Protein AF-A0A366XV42-F1 (afdb_monomer_lite)

Foldseek 3Di:
DDDPPPPPPPPVVVVVVVVVCLQDPDPHQQWADLQRQQDPVRHGHDDARDEPAADDPPCPVSVVSNLVSLLVSLLVCLVVVTDHHYDYDPVRQPPPNVVVVVSVVVSVVSNVVSCVPRVDDDDDPVVSSVSSSVVNVVVVVVVVVVVD

Structure (mmCIF, N/CA/C/O backbone):
data_AF-A0A366XV42-F1
#
_entry.id   AF-A0A366XV42-F1
#
loop_
_atom_site.group_PDB
_atom_site.id
_atom_site.type_symbol
_atom_site.label_atom_id
_atom_site.label_alt_id
_atom_site.label_comp_id
_atom_site.label_asym_id
_atom_site.label_entity_id
_atom_site.label_seq_id
_atom_site.pdbx_PDB_ins_code
_atom_site.Cartn_x
_atom_site.Cartn_y
_atom_site.Cartn_z
_atom_site.occupancy
_atom_site.B_iso_or_equiv
_atom_site.auth_seq_id
_atom_site.auth_comp_id
_atom_site.auth_asym_id
_atom_site.auth_atom_id
_atom_site.pdbx_PDB_model_num
ATOM 1 N N . MET A 1 1 ? -27.7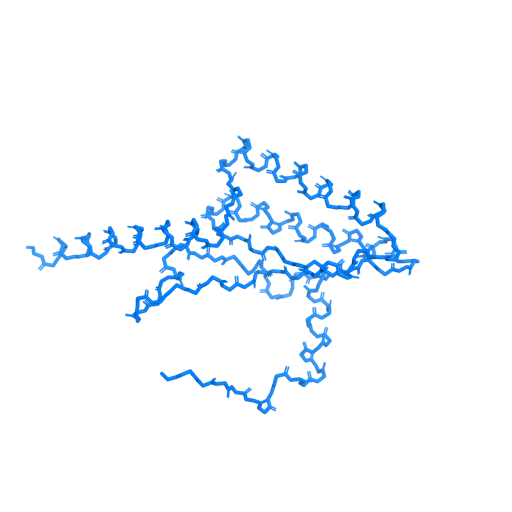49 -12.436 2.055 1.00 33.06 1 MET A N 1
ATOM 2 C CA . MET A 1 1 ? -27.634 -13.445 0.977 1.00 33.06 1 MET A CA 1
ATOM 3 C C . MET A 1 1 ? -26.640 -12.916 -0.056 1.00 33.06 1 MET A C 1
ATOM 5 O O . MET A 1 1 ? -26.858 -11.825 -0.569 1.00 33.06 1 MET A O 1
ATOM 9 N N . TYR A 1 2 ? -25.518 -13.603 -0.286 1.00 31.50 2 TYR A N 1
ATOM 10 C CA . TYR A 1 2 ? -24.420 -13.104 -1.129 1.00 31.50 2 TYR A CA 1
ATOM 11 C C . TYR A 1 2 ? -24.766 -13.288 -2.617 1.00 31.50 2 TYR A C 1
ATOM 13 O O . TYR A 1 2 ? -24.636 -14.382 -3.159 1.00 31.50 2 TYR A O 1
ATOM 21 N N . ARG A 1 3 ? -25.261 -12.234 -3.282 1.00 30.98 3 ARG A N 1
ATOM 22 C CA . ARG A 1 3 ? -25.563 -12.270 -4.724 1.00 30.98 3 ARG A CA 1
ATOM 23 C C . ARG A 1 3 ? -24.275 -12.137 -5.537 1.00 30.98 3 ARG A C 1
ATOM 25 O O . ARG A 1 3 ? -23.865 -11.028 -5.878 1.00 3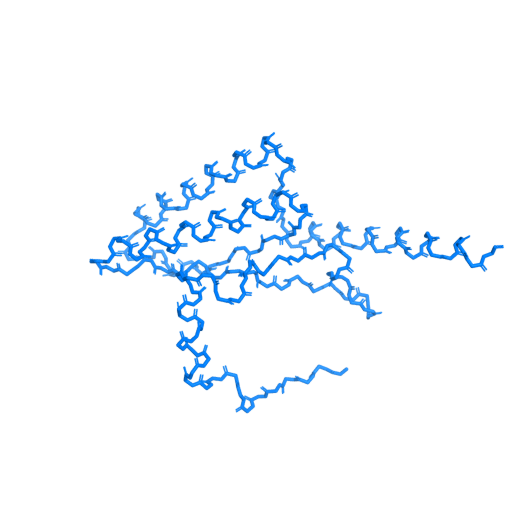0.98 3 ARG A O 1
ATOM 32 N N . VAL A 1 4 ? -23.662 -13.268 -5.886 1.00 43.78 4 VAL A N 1
ATOM 33 C CA . VAL A 1 4 ? -22.663 -13.306 -6.962 1.00 43.78 4 VAL A CA 1
ATOM 34 C C . VAL A 1 4 ? -23.380 -12.967 -8.268 1.00 43.78 4 VAL A C 1
ATOM 36 O O . VAL A 1 4 ? -24.201 -13.740 -8.751 1.00 43.78 4 VAL A O 1
ATOM 39 N N . ASN A 1 5 ? -23.097 -11.795 -8.832 1.00 45.16 5 ASN A N 1
ATOM 40 C CA . ASN A 1 5 ? -23.614 -11.399 -10.140 1.00 45.16 5 ASN A CA 1
ATOM 41 C C . ASN A 1 5 ? -22.687 -11.989 -11.221 1.00 45.16 5 ASN A C 1
ATOM 43 O O . ASN A 1 5 ? -21.690 -11.374 -11.612 1.00 45.16 5 ASN A O 1
ATOM 47 N N . ILE A 1 6 ? -22.958 -13.245 -11.590 1.00 54.50 6 ILE A N 1
ATOM 48 C CA . ILE A 1 6 ? -22.080 -14.095 -12.416 1.00 54.50 6 ILE A CA 1
ATOM 49 C C . ILE A 1 6 ? -21.945 -13.536 -13.842 1.00 54.50 6 ILE A C 1
ATOM 51 O O . ILE A 1 6 ? -20.841 -13.501 -14.393 1.00 54.50 6 ILE A O 1
ATOM 55 N N . ASP A 1 7 ? -23.031 -12.991 -14.388 1.00 53.41 7 ASP A N 1
ATOM 56 C CA . ASP A 1 7 ? -23.200 -12.666 -15.815 1.00 53.41 7 ASP A CA 1
ATOM 57 C C . ASP A 1 7 ? -22.316 -11.511 -16.317 1.00 53.41 7 ASP A C 1
ATOM 59 O O . ASP A 1 7 ? -22.274 -11.198 -17.504 1.00 53.41 7 ASP A O 1
ATOM 63 N N . ASN A 1 8 ? -21.603 -10.836 -15.412 1.00 53.56 8 ASN A N 1
ATOM 64 C CA . ASN A 1 8 ? -20.921 -9.581 -15.709 1.00 53.56 8 ASN A CA 1
ATOM 65 C C . ASN A 1 8 ? -19.498 -9.473 -15.127 1.00 53.56 8 ASN A C 1
ATOM 67 O O . ASN A 1 8 ? -18.906 -8.386 -15.135 1.00 53.56 8 ASN A O 1
ATOM 71 N N . TYR A 1 9 ? -18.922 -10.576 -14.637 1.00 54.62 9 TYR A N 1
ATOM 72 C CA . TYR A 1 9 ? -17.603 -10.587 -13.980 1.00 54.62 9 TYR A CA 1
ATOM 73 C C . TYR A 1 9 ? -16.419 -10.452 -14.963 1.00 54.62 9 TYR A C 1
ATOM 75 O O . TYR A 1 9 ? -15.357 -9.919 -14.625 1.00 54.62 9 TYR A O 1
ATOM 83 N N . ASN A 1 10 ? -16.605 -10.915 -16.205 1.00 60.28 10 ASN A N 1
ATOM 84 C CA . ASN A 1 10 ? -15.543 -11.059 -17.208 1.00 60.28 10 ASN A CA 1
ATOM 85 C C . ASN A 1 10 ? -15.682 -10.172 -18.454 1.00 60.28 10 ASN A C 1
ATOM 87 O O . ASN A 1 10 ? -14.865 -10.303 -19.365 1.00 60.28 10 ASN A O 1
ATOM 91 N N . ALA A 1 11 ? -16.645 -9.245 -18.480 1.00 81.06 11 ALA A N 1
ATOM 92 C CA . ALA A 1 11 ? -16.863 -8.365 -19.626 1.00 81.06 11 ALA A CA 1
ATOM 93 C C . ALA A 1 11 ? -15.561 -7.636 -20.049 1.00 81.06 11 ALA A C 1
ATOM 95 O O . ALA A 1 11 ? -14.850 -7.101 -19.183 1.00 81.06 11 ALA A O 1
ATOM 96 N N . PRO A 1 12 ? -15.218 -7.601 -21.353 1.00 83.81 12 PRO A N 1
ATOM 97 C CA . PRO A 1 12 ? -13.894 -7.181 -21.820 1.00 83.81 12 PRO A CA 1
ATOM 98 C C . PRO A 1 12 ? -13.568 -5.732 -21.444 1.00 83.81 12 PRO A C 1
ATOM 100 O O . PRO A 1 12 ? -12.453 -5.452 -21.001 1.00 83.81 12 PRO A O 1
ATOM 103 N N . TYR A 1 13 ? -14.557 -4.832 -21.474 1.00 88.00 13 TYR A N 1
ATOM 104 C CA . TYR A 1 13 ? -14.387 -3.445 -21.034 1.00 88.00 13 TYR A CA 1
ATOM 105 C C . TYR A 1 13 ? -13.950 -3.339 -19.559 1.00 88.00 13 TYR A C 1
ATOM 107 O O . TYR A 1 13 ? -13.076 -2.538 -19.239 1.00 88.00 13 TYR A O 1
ATOM 115 N N . LYS A 1 14 ? -14.446 -4.203 -18.655 1.00 84.38 14 LYS A N 1
ATOM 116 C CA . LYS A 1 14 ? -14.006 -4.243 -17.242 1.00 84.38 14 LYS A CA 1
ATOM 117 C C . LYS A 1 14 ? -12.590 -4.795 -17.084 1.00 84.38 14 LYS A C 1
ATOM 119 O O . LYS A 1 14 ? -11.910 -4.480 -16.106 1.00 84.38 14 LYS A O 1
ATOM 124 N N . ARG A 1 15 ? -12.130 -5.651 -18.002 1.00 84.50 15 ARG A N 1
ATOM 125 C CA . ARG A 1 15 ? -10.737 -6.135 -18.029 1.00 84.50 15 ARG A CA 1
ATOM 126 C C . ARG A 1 15 ? -9.792 -5.013 -18.472 1.00 84.50 15 ARG A C 1
ATOM 128 O O . ARG A 1 15 ? -8.798 -4.778 -17.790 1.00 84.50 15 ARG A O 1
ATOM 135 N N . ILE A 1 16 ? -10.152 -4.274 -19.524 1.00 88.56 16 ILE A N 1
ATOM 136 C CA . ILE A 1 16 ? -9.410 -3.097 -20.009 1.00 88.56 16 ILE A CA 1
ATOM 137 C C . ILE A 1 16 ? -9.395 -1.986 -18.948 1.00 88.56 16 ILE A C 1
ATOM 139 O O . ILE A 1 16 ? -8.329 -1.478 -18.612 1.00 88.56 16 ILE A O 1
ATOM 143 N N . PHE A 1 17 ? -10.534 -1.672 -18.327 1.00 88.94 17 PHE A N 1
ATOM 144 C CA . PHE A 1 17 ? -10.601 -0.671 -17.258 1.00 88.94 17 PHE A CA 1
ATOM 145 C C . PHE A 1 17 ? -9.699 -1.031 -16.065 1.00 88.94 17 PHE A C 1
ATOM 147 O O . PHE A 1 17 ? -8.921 -0.196 -15.614 1.00 88.94 17 PHE A O 1
ATOM 154 N N . ARG A 1 18 ? -9.716 -2.292 -15.599 1.00 84.88 18 ARG A N 1
ATOM 155 C CA . ARG A 1 18 ? -8.802 -2.771 -14.539 1.00 84.88 18 ARG A CA 1
ATOM 156 C C . ARG A 1 18 ? -7.326 -2.760 -14.954 1.00 84.88 18 ARG A C 1
ATOM 158 O O . ARG A 1 18 ? -6.462 -2.631 -14.090 1.00 84.88 18 ARG A O 1
ATOM 165 N N . LEU A 1 19 ? -7.022 -2.911 -16.245 1.00 87.25 19 LEU A N 1
ATOM 166 C CA . LEU A 1 19 ? -5.663 -2.765 -16.769 1.00 87.25 19 LEU A CA 1
ATOM 167 C C . LEU A 1 19 ? -5.214 -1.302 -16.690 1.00 87.25 19 LEU A C 1
ATOM 169 O O . LEU A 1 19 ? -4.162 -1.031 -16.115 1.00 87.25 19 LEU A O 1
ATOM 173 N N . ILE A 1 20 ? -6.016 -0.362 -17.194 1.00 89.25 20 ILE A N 1
ATOM 174 C CA . ILE A 1 20 ? -5.692 1.072 -17.150 1.00 89.25 20 ILE A CA 1
ATOM 175 C C . ILE A 1 20 ? -5.630 1.557 -15.690 1.00 89.25 20 ILE A C 1
ATOM 177 O O . ILE A 1 20 ? -4.676 2.241 -15.318 1.00 89.25 20 ILE A O 1
ATOM 181 N N . ASP A 1 21 ? -6.530 1.086 -14.817 1.00 89.44 21 ASP A N 1
ATOM 182 C CA . ASP A 1 21 ? -6.476 1.322 -13.366 1.00 89.44 21 ASP A CA 1
ATOM 183 C C . ASP A 1 21 ? -5.351 0.555 -12.634 1.00 89.44 21 ASP A C 1
ATOM 185 O O . ASP A 1 21 ? -5.224 0.647 -11.415 1.00 89.44 21 ASP A O 1
ATOM 189 N N . SER A 1 22 ? -4.449 -0.143 -13.327 1.00 85.19 22 SER A N 1
ATOM 190 C CA . SER A 1 22 ? -3.154 -0.504 -12.727 1.00 85.19 22 SER A CA 1
ATOM 191 C C . SER A 1 22 ? -2.102 0.606 -12.881 1.00 85.19 22 SER A C 1
ATOM 193 O O . SER A 1 22 ? -1.197 0.690 -12.052 1.00 85.19 22 SER A O 1
ATOM 195 N N . TYR A 1 23 ? -2.283 1.525 -13.838 1.00 88.12 23 TYR A N 1
ATOM 196 C CA . TYR A 1 23 ? -1.327 2.587 -14.182 1.00 88.12 23 TYR A CA 1
ATOM 197 C C . TYR A 1 23 ? -1.825 3.996 -13.810 1.00 88.12 23 TYR A C 1
ATOM 199 O O . TYR A 1 23 ? -1.106 4.748 -13.154 1.00 88.12 23 TYR A O 1
ATOM 207 N N . VAL A 1 24 ? -3.072 4.343 -14.154 1.00 87.94 24 VAL A N 1
ATOM 208 C CA . VAL A 1 24 ? -3.676 5.676 -13.937 1.00 87.94 24 VAL A CA 1
ATOM 209 C C . VAL A 1 24 ? -4.819 5.587 -12.920 1.00 87.94 24 VAL A C 1
ATOM 211 O O . VAL A 1 24 ? -5.559 4.607 -12.900 1.00 87.94 24 VAL A O 1
ATOM 214 N N . ASN A 1 25 ? -4.951 6.575 -12.027 1.00 89.00 25 ASN A N 1
ATOM 215 C CA . ASN A 1 25 ? -5.908 6.536 -10.913 1.00 89.00 25 ASN A CA 1
ATOM 216 C C . ASN A 1 25 ? -7.340 6.885 -11.348 1.00 89.00 25 ASN A C 1
ATOM 218 O O . ASN A 1 25 ? -7.752 8.028 -11.194 1.00 89.00 25 ASN A O 1
ATOM 222 N N . LEU A 1 26 ? -8.080 5.904 -11.878 1.00 87.31 26 LEU A N 1
ATOM 223 C CA . LEU A 1 26 ? -9.445 6.079 -12.394 1.00 87.31 26 LEU A CA 1
ATOM 224 C C . LEU A 1 26 ? -10.520 5.742 -11.353 1.00 87.31 26 LEU A C 1
ATOM 226 O O . LEU A 1 26 ? -11.525 6.432 -11.253 1.00 87.31 26 LEU A O 1
ATOM 230 N N . SER A 1 27 ? -10.305 4.686 -10.567 1.00 85.81 27 SER A N 1
ATOM 231 C CA . SER A 1 27 ? -11.256 4.195 -9.551 1.00 85.81 27 SER A CA 1
ATOM 232 C C . SER A 1 27 ? -10.832 4.486 -8.105 1.00 85.81 27 SER A C 1
ATOM 234 O O . SER A 1 27 ? -11.445 4.008 -7.154 1.00 85.81 27 SER A O 1
ATOM 236 N N . GLY A 1 28 ? -9.779 5.288 -7.931 1.00 91.06 28 GLY A N 1
ATOM 237 C CA . GLY A 1 28 ? -9.267 5.694 -6.627 1.00 91.06 28 GLY A CA 1
ATOM 238 C C . GLY A 1 28 ? -8.279 4.710 -5.989 1.00 91.06 28 GLY A C 1
ATOM 239 O O . GLY A 1 28 ? -7.690 3.827 -6.622 1.00 91.06 28 GLY A O 1
ATOM 240 N N . HIS A 1 29 ? -8.044 4.923 -4.695 1.00 91.88 29 HIS A N 1
ATOM 241 C CA . HIS A 1 29 ? -7.013 4.222 -3.924 1.00 91.88 29 HIS A CA 1
ATOM 242 C C . HIS A 1 29 ? -7.487 2.909 -3.276 1.00 91.88 29 HIS A C 1
ATOM 244 O O . HIS A 1 29 ? -6.648 2.181 -2.751 1.00 91.88 29 HIS A O 1
ATOM 250 N N . HIS A 1 30 ? -8.793 2.603 -3.315 1.00 92.94 30 HIS A N 1
ATOM 251 C CA . HIS A 1 30 ? -9.408 1.419 -2.681 1.00 92.94 30 HIS A CA 1
ATOM 252 C C . HIS A 1 30 ? -9.028 1.257 -1.201 1.00 92.94 30 HIS A C 1
ATOM 254 O O . HIS A 1 30 ? -8.693 0.170 -0.734 1.00 92.94 30 HIS A O 1
ATOM 260 N N . LEU A 1 31 ? -9.040 2.378 -0.473 1.00 95.75 31 LEU A N 1
ATOM 261 C CA . LEU A 1 31 ? -8.720 2.441 0.953 1.00 95.75 31 LEU A CA 1
ATOM 262 C C . LEU A 1 31 ? -9.924 2.057 1.799 1.00 95.75 31 LEU A C 1
ATOM 264 O O . LEU A 1 31 ? -11.030 2.550 1.572 1.00 95.75 31 LEU A O 1
ATOM 268 N N . ILE A 1 32 ? -9.685 1.250 2.824 1.00 94.38 32 ILE A N 1
ATOM 269 C CA . ILE A 1 32 ? -10.752 0.621 3.599 1.00 94.38 32 ILE A CA 1
ATOM 270 C C . ILE A 1 32 ? -10.799 1.253 4.991 1.00 94.38 32 ILE A C 1
ATOM 272 O O . ILE A 1 32 ? -9.791 1.332 5.698 1.00 94.38 32 ILE A O 1
ATOM 276 N N . SER A 1 33 ? -11.978 1.739 5.375 1.00 94.38 33 SER A N 1
ATOM 277 C CA . SER A 1 33 ? -12.231 2.277 6.713 1.00 94.38 33 SER A CA 1
ATOM 278 C C . SER A 1 33 ? -12.373 1.140 7.726 1.00 94.38 33 SER A C 1
ATOM 280 O O . SER A 1 33 ? -13.098 0.182 7.479 1.00 94.38 33 SER A O 1
ATOM 282 N N . TRP A 1 34 ? -11.760 1.284 8.904 1.00 92.81 34 TRP A N 1
ATOM 283 C CA . TRP A 1 34 ? -11.834 0.306 10.003 1.00 92.81 34 TRP A CA 1
ATOM 284 C C . TRP A 1 34 ? -13.254 -0.017 10.490 1.00 92.81 34 TRP A C 1
ATOM 286 O O . TRP A 1 34 ? -13.479 -1.089 11.034 1.00 92.81 34 TRP A O 1
ATOM 296 N N . GLN A 1 35 ? -14.207 0.895 10.295 1.00 89.38 35 GLN A N 1
ATOM 297 C CA . GLN A 1 35 ? -15.619 0.689 10.636 1.00 89.38 35 GLN A CA 1
ATOM 298 C C . GLN A 1 35 ? -16.336 -0.243 9.644 1.00 89.38 35 GLN A C 1
ATOM 300 O O . GLN A 1 35 ? -17.354 -0.830 9.988 1.00 89.38 35 GLN A O 1
ATOM 305 N N . ASN A 1 36 ? -15.792 -0.412 8.433 1.00 89.62 36 ASN A N 1
ATOM 306 C CA . ASN A 1 36 ? -16.446 -1.111 7.325 1.00 89.62 36 ASN A CA 1
ATOM 307 C C . ASN A 1 36 ? -15.934 -2.550 7.141 1.00 89.62 36 ASN A C 1
ATOM 309 O O . ASN A 1 36 ? -16.400 -3.231 6.233 1.00 89.62 36 ASN A O 1
ATOM 313 N N . ILE A 1 37 ? -14.961 -3.005 7.946 1.00 92.44 37 ILE A N 1
ATOM 314 C CA . ILE A 1 37 ? -14.405 -4.367 7.827 1.00 92.44 37 ILE A CA 1
ATOM 315 C C . ILE A 1 37 ? -15.150 -5.417 8.647 1.00 92.44 37 ILE A C 1
ATOM 317 O O . ILE A 1 37 ? -14.874 -6.599 8.476 1.00 92.44 37 ILE A O 1
ATOM 321 N N . ILE A 1 38 ? -16.060 -5.017 9.538 1.00 91.88 38 ILE A N 1
ATOM 322 C CA . ILE A 1 38 ? -16.973 -5.930 10.232 1.00 91.88 38 ILE A CA 1
ATOM 323 C C . ILE A 1 38 ? -18.368 -5.691 9.666 1.00 91.88 38 ILE A C 1
ATOM 325 O O . ILE A 1 38 ? -18.927 -4.603 9.803 1.00 91.88 38 ILE A O 1
ATOM 329 N N . GLU A 1 39 ? -18.916 -6.702 9.002 1.00 88.38 39 GLU A N 1
ATOM 330 C CA . GLU A 1 39 ? -20.271 -6.661 8.463 1.00 88.38 39 GLU A CA 1
ATOM 331 C C . GLU A 1 39 ? -21.312 -6.777 9.592 1.00 88.38 39 GLU A C 1
ATOM 333 O O . GLU A 1 39 ? -21.018 -7.245 10.693 1.00 88.38 39 GLU A O 1
ATOM 338 N N . HIS A 1 40 ? -22.572 -6.418 9.321 1.00 83.81 40 HIS A N 1
ATOM 339 C CA . HIS A 1 40 ? -23.669 -6.580 10.293 1.00 83.81 40 HIS A CA 1
ATOM 340 C C . HIS A 1 40 ? -23.865 -8.038 10.759 1.00 83.81 40 HIS A C 1
ATOM 342 O O . HIS A 1 40 ? -24.388 -8.264 11.846 1.00 83.81 40 HIS A O 1
ATOM 348 N N . SER A 1 41 ? -23.404 -9.010 9.965 1.00 85.38 41 SER A N 1
ATOM 349 C CA . SER A 1 41 ? -23.348 -10.444 10.282 1.00 85.38 41 SER A CA 1
ATOM 350 C C . SER A 1 41 ? -22.306 -10.820 11.350 1.00 85.38 41 SER A C 1
ATOM 352 O O . SER A 1 41 ? -22.263 -11.973 11.768 1.00 85.38 41 SER A O 1
ATOM 354 N N . GLY A 1 42 ? -21.428 -9.893 11.756 1.00 83.31 42 GLY A N 1
ATOM 355 C CA . GLY A 1 42 ? -20.268 -10.161 12.617 1.00 83.31 42 GLY A CA 1
ATOM 356 C C . GLY A 1 42 ? -19.062 -10.765 11.881 1.00 83.31 42 GLY A C 1
ATOM 357 O O . GLY A 1 42 ? -17.995 -10.939 12.479 1.00 83.31 42 GLY A O 1
ATOM 358 N N . LEU A 1 43 ? -19.194 -11.062 10.583 1.00 89.50 43 LEU A N 1
ATOM 359 C CA . LEU A 1 43 ? -18.092 -11.540 9.750 1.00 89.50 43 LEU A CA 1
ATOM 360 C C . LEU A 1 43 ? -17.116 -10.403 9.429 1.00 89.50 43 LEU A C 1
ATOM 362 O O . LEU A 1 43 ? -17.512 -9.250 9.256 1.00 89.50 43 LEU A O 1
ATOM 366 N N . CYS A 1 44 ? -15.829 -10.744 9.331 1.00 92.25 44 CYS A N 1
ATOM 367 C CA . CYS A 1 44 ? -14.796 -9.794 8.938 1.00 92.25 44 CYS A CA 1
ATOM 368 C C . CYS A 1 44 ? -14.504 -9.906 7.439 1.00 92.25 44 CYS A C 1
ATOM 370 O O . CYS A 1 44 ? -14.113 -10.971 6.961 1.00 92.25 44 CYS A O 1
ATOM 372 N N . ASN A 1 45 ? -14.659 -8.798 6.720 1.00 92.44 45 ASN A N 1
ATOM 373 C CA . ASN A 1 45 ? -14.413 -8.678 5.292 1.00 92.44 45 ASN A CA 1
ATOM 374 C C . ASN A 1 45 ? -13.371 -7.574 5.052 1.00 92.44 45 ASN A C 1
ATOM 376 O O . ASN A 1 45 ? -13.646 -6.386 5.213 1.00 92.44 45 ASN A O 1
ATOM 380 N N . VAL A 1 46 ? -12.152 -7.973 4.684 1.00 89.75 46 VAL A N 1
ATOM 381 C CA . VAL A 1 46 ? -11.053 -7.056 4.344 1.00 89.75 46 VAL A CA 1
ATOM 382 C C . VAL A 1 46 ? -10.791 -7.182 2.840 1.00 89.75 46 VAL A C 1
ATOM 384 O O . VAL A 1 46 ? -10.001 -8.037 2.428 1.00 89.75 46 VAL A O 1
ATOM 387 N N . PRO A 1 47 ? -11.461 -6.380 1.990 1.00 90.50 47 PRO A N 1
ATOM 388 C CA . PRO A 1 47 ? -11.287 -6.480 0.547 1.00 90.50 47 PRO A CA 1
ATOM 389 C C . PRO A 1 47 ? -9.848 -6.148 0.127 1.00 90.50 47 PRO A C 1
ATOM 391 O O . PRO A 1 47 ? -9.083 -5.501 0.844 1.00 90.50 47 PRO A O 1
ATOM 394 N N . SER A 1 48 ? -9.449 -6.596 -1.061 1.00 90.44 48 SER A N 1
ATOM 395 C CA . SER A 1 48 ? -8.138 -6.259 -1.614 1.00 90.44 48 SER A CA 1
ATOM 396 C C . SER A 1 48 ? -8.131 -4.849 -2.209 1.00 90.44 48 SER A C 1
ATOM 398 O O . SER A 1 48 ? -8.970 -4.551 -3.060 1.00 90.44 48 SER A O 1
ATOM 400 N N . SER A 1 49 ? -7.151 -4.014 -1.860 1.00 93.75 49 SER A N 1
ATOM 40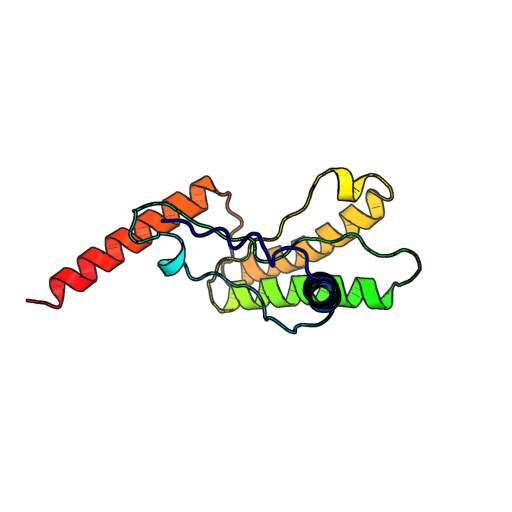1 C CA . SER A 1 49 ? -7.026 -2.664 -2.428 1.00 93.75 49 SER A CA 1
ATOM 402 C C . SER A 1 49 ? -6.335 -2.658 -3.792 1.00 93.75 49 SER A C 1
ATOM 404 O O . SER A 1 49 ? -6.710 -1.885 -4.677 1.00 93.75 49 SER A O 1
ATOM 406 N N . ARG A 1 50 ? -5.282 -3.469 -3.978 1.00 92.56 50 ARG A N 1
ATOM 407 C 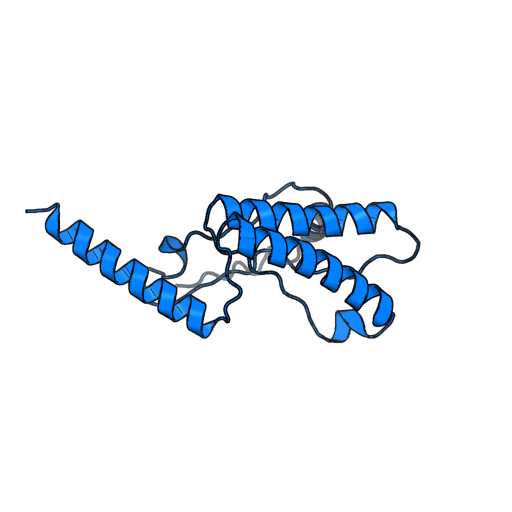CA . ARG A 1 50 ? -4.496 -3.463 -5.222 1.00 92.56 50 ARG A CA 1
ATOM 408 C C . ARG A 1 50 ? -3.733 -4.762 -5.457 1.00 92.56 50 ARG A C 1
ATOM 410 O O . ARG A 1 50 ? -3.001 -5.216 -4.587 1.00 92.56 50 ARG A O 1
ATOM 417 N N . PHE A 1 51 ? -3.843 -5.297 -6.669 1.00 92.19 51 PHE A N 1
ATOM 418 C CA . PHE A 1 51 ? -2.959 -6.355 -7.157 1.00 92.19 51 PHE A CA 1
ATOM 419 C C . PHE A 1 51 ? -1.623 -5.751 -7.611 1.00 92.19 51 PHE A C 1
ATOM 421 O O . PHE A 1 51 ? -1.605 -4.831 -8.437 1.00 92.19 51 PHE A O 1
ATOM 428 N N . TYR A 1 52 ? -0.510 -6.271 -7.100 1.00 91.25 52 TYR A N 1
ATOM 429 C CA . TYR A 1 52 ? 0.833 -5.982 -7.592 1.00 91.25 52 TYR A CA 1
ATOM 430 C C . TYR A 1 52 ? 1.058 -6.753 -8.901 1.00 91.25 52 TYR A C 1
ATOM 432 O O . TYR A 1 52 ? 1.500 -7.900 -8.935 1.00 91.25 52 TYR A O 1
ATOM 440 N N . ARG A 1 53 ? 0.678 -6.110 -10.008 1.00 87.50 53 ARG A N 1
ATOM 441 C CA . ARG A 1 53 ? 0.855 -6.633 -11.367 1.00 87.50 53 ARG A CA 1
ATOM 442 C C . ARG A 1 53 ? 2.346 -6.603 -11.757 1.00 87.50 53 ARG A C 1
ATOM 444 O O . ARG A 1 53 ? 2.977 -5.572 -11.511 1.00 87.50 53 ARG A O 1
ATOM 451 N N . PRO A 1 54 ? 2.886 -7.648 -12.418 1.00 86.31 54 PRO A N 1
ATOM 452 C CA . PRO A 1 54 ? 4.241 -7.632 -12.967 1.00 86.31 54 PRO A CA 1
ATOM 453 C C . PRO A 1 54 ? 4.503 -6.451 -13.923 1.00 86.31 54 PRO A C 1
ATOM 455 O O . PRO A 1 54 ? 3.642 -6.152 -14.756 1.00 86.31 54 PRO A O 1
ATOM 458 N N . PRO A 1 55 ? 5.688 -5.816 -13.855 1.00 84.50 55 PRO A N 1
ATOM 459 C CA . PRO A 1 55 ? 6.237 -4.979 -14.917 1.00 84.50 55 PRO A CA 1
ATOM 460 C C . PRO A 1 55 ? 6.144 -5.597 -16.317 1.00 84.50 55 PRO A C 1
ATOM 462 O O . PRO A 1 55 ? 6.373 -6.794 -16.505 1.00 84.50 55 PRO A O 1
ATOM 465 N N . VAL A 1 56 ? 5.889 -4.754 -17.318 1.00 84.62 56 VAL A N 1
ATOM 466 C CA . VAL A 1 56 ? 5.944 -5.121 -18.739 1.00 84.62 56 VAL A CA 1
ATOM 467 C C . VAL A 1 56 ? 7.363 -4.883 -19.263 1.00 84.62 56 VAL A C 1
ATOM 469 O O . VAL A 1 56 ? 7.914 -3.793 -19.085 1.00 84.62 56 VAL A O 1
ATOM 472 N N . LYS A 1 57 ? 7.969 -5.891 -19.906 1.00 82.94 57 LYS A N 1
ATOM 473 C CA . LYS A 1 57 ? 9.306 -5.768 -20.516 1.00 82.94 57 LYS A CA 1
ATOM 474 C C . LYS A 1 57 ? 9.305 -4.656 -21.579 1.00 82.94 57 LYS A C 1
ATOM 476 O O . LYS A 1 57 ? 8.330 -4.499 -22.304 1.00 82.94 57 LYS A O 1
ATOM 481 N N . GLY A 1 58 ? 10.376 -3.863 -21.634 1.00 83.56 58 GLY A N 1
ATOM 482 C CA . GLY A 1 58 ? 10.530 -2.747 -22.581 1.00 83.56 58 GLY A CA 1
ATOM 483 C C . GLY A 1 58 ? 9.770 -1.450 -22.248 1.00 83.56 58 GLY A C 1
ATOM 484 O O . GLY A 1 58 ? 10.041 -0.433 -22.875 1.00 83.56 58 GLY A O 1
ATOM 485 N N . LEU A 1 59 ? 8.868 -1.426 -21.255 1.00 87.38 59 LEU A N 1
ATOM 486 C CA . LEU A 1 59 ? 8.027 -0.253 -20.946 1.00 87.38 59 LEU A CA 1
ATOM 487 C C . LEU A 1 59 ? 8.363 0.387 -19.585 1.00 87.38 59 LEU A C 1
ATOM 489 O O . LEU A 1 59 ? 7.529 0.443 -18.678 1.00 87.38 59 LEU A O 1
ATOM 493 N N . SER A 1 60 ? 9.593 0.890 -19.435 1.00 86.25 60 SER A N 1
ATOM 494 C CA . SER A 1 60 ? 10.111 1.483 -18.184 1.00 86.25 60 SER A CA 1
ATOM 495 C C . SER A 1 60 ? 9.211 2.587 -17.605 1.00 86.25 60 SER A C 1
ATOM 497 O O . SER A 1 60 ? 8.847 2.526 -16.430 1.00 86.25 60 SER A O 1
ATOM 499 N N . LEU A 1 61 ? 8.772 3.544 -18.432 1.00 88.69 61 LEU A N 1
ATOM 500 C CA . LEU A 1 61 ? 7.859 4.624 -18.028 1.00 88.69 61 LEU A CA 1
ATOM 501 C C . LEU A 1 61 ? 6.532 4.084 -17.472 1.00 88.69 61 LEU A C 1
ATOM 503 O O . LEU A 1 61 ? 6.073 4.518 -16.416 1.00 88.69 61 LEU A O 1
ATOM 507 N N . LEU A 1 62 ? 5.930 3.101 -18.145 1.00 88.75 62 LEU A N 1
ATOM 508 C CA . LEU A 1 62 ? 4.660 2.503 -17.727 1.00 88.75 62 LEU A CA 1
ATOM 509 C C . LEU A 1 62 ? 4.802 1.770 -16.381 1.00 88.75 62 LEU A C 1
ATOM 511 O O . LEU A 1 62 ? 3.948 1.895 -15.497 1.00 88.75 62 LEU A O 1
ATOM 515 N N . ASN A 1 63 ? 5.919 1.064 -16.195 1.00 88.88 63 ASN A N 1
ATOM 516 C CA . ASN A 1 63 ? 6.255 0.387 -14.944 1.00 88.88 63 ASN A CA 1
ATOM 517 C C . ASN A 1 63 ? 6.456 1.386 -13.796 1.00 88.88 63 ASN A C 1
ATOM 519 O O . ASN A 1 63 ? 5.946 1.159 -12.698 1.00 88.88 63 ASN A O 1
ATOM 523 N N . HIS A 1 64 ? 7.105 2.519 -14.069 1.00 89.81 64 HIS A N 1
ATOM 524 C CA . HIS A 1 64 ? 7.281 3.610 -13.115 1.00 89.81 64 HIS A CA 1
ATOM 525 C C . HIS A 1 64 ? 5.942 4.235 -12.685 1.00 89.81 64 HIS A C 1
ATOM 527 O O . HIS A 1 64 ? 5.729 4.467 -11.494 1.00 89.81 64 HIS A O 1
ATOM 533 N N . TYR A 1 65 ? 4.997 4.452 -13.610 1.00 91.25 65 T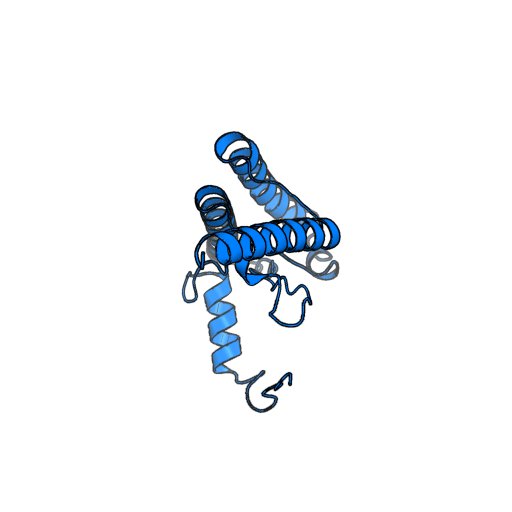YR A N 1
ATOM 534 C CA . TYR A 1 65 ? 3.653 4.932 -13.258 1.00 91.25 65 TYR A CA 1
ATOM 535 C C . TYR A 1 65 ? 2.876 3.925 -12.394 1.00 91.25 65 TYR A C 1
ATOM 537 O O . TYR A 1 65 ? 2.280 4.334 -11.393 1.00 91.25 65 TYR A O 1
ATOM 545 N N . ARG A 1 66 ? 2.939 2.620 -12.706 1.00 92.31 66 ARG A N 1
ATOM 546 C CA . ARG A 1 66 ? 2.350 1.546 -11.875 1.00 92.31 66 ARG A CA 1
ATOM 547 C C . ARG A 1 66 ? 2.883 1.593 -10.439 1.00 92.31 66 ARG A C 1
ATOM 549 O O . ARG A 1 66 ? 2.093 1.665 -9.495 1.00 92.31 66 ARG A O 1
ATOM 556 N N . GLN A 1 67 ? 4.207 1.624 -10.275 1.00 93.69 67 GLN A N 1
ATOM 557 C CA . GLN A 1 67 ? 4.870 1.670 -8.968 1.00 93.69 67 GLN A CA 1
ATOM 558 C C . GLN A 1 67 ? 4.514 2.957 -8.200 1.00 93.69 67 GLN A C 1
ATOM 560 O O . GLN A 1 67 ? 4.020 2.897 -7.070 1.00 93.69 67 GLN A O 1
ATOM 565 N N . LYS A 1 68 ? 4.632 4.131 -8.844 1.00 93.88 68 LYS A N 1
ATOM 566 C CA . LYS A 1 68 ? 4.208 5.432 -8.286 1.00 93.88 68 LYS A CA 1
ATOM 567 C C . LYS A 1 68 ? 2.754 5.421 -7.809 1.00 93.88 68 LYS A C 1
ATOM 569 O O . LYS A 1 68 ? 2.433 6.068 -6.811 1.00 93.88 68 LYS A O 1
ATOM 574 N N . ARG A 1 69 ? 1.856 4.702 -8.487 1.00 94.19 69 ARG A N 1
ATOM 575 C CA . ARG A 1 69 ? 0.437 4.616 -8.111 1.00 94.19 69 ARG A CA 1
ATOM 576 C C . ARG A 1 69 ? 0.214 3.720 -6.882 1.00 94.19 69 ARG A C 1
ATOM 578 O O . ARG A 1 69 ? -0.665 4.033 -6.073 1.00 94.19 69 ARG A O 1
ATOM 585 N N . ILE A 1 70 ? 1.035 2.688 -6.666 1.00 96.38 70 ILE A N 1
ATOM 586 C CA . ILE A 1 70 ? 1.077 1.941 -5.392 1.00 96.38 70 ILE A CA 1
ATOM 587 C C . ILE A 1 70 ? 1.571 2.859 -4.268 1.00 96.38 70 ILE A C 1
ATOM 589 O O . ILE A 1 70 ? 0.860 3.032 -3.278 1.00 96.38 70 ILE A O 1
ATOM 593 N N . ILE A 1 71 ? 2.714 3.526 -4.456 1.00 97.19 71 ILE A N 1
ATOM 594 C CA . ILE A 1 71 ? 3.315 4.442 -3.469 1.00 97.19 71 ILE A CA 1
ATOM 595 C C . ILE A 1 71 ? 2.321 5.539 -3.054 1.00 97.19 71 ILE A C 1
ATOM 597 O O . ILE A 1 71 ? 2.063 5.723 -1.864 1.00 97.19 71 ILE A O 1
ATOM 601 N N . LYS A 1 72 ? 1.665 6.208 -4.014 1.00 97.00 72 LYS A N 1
ATOM 602 C CA . LYS A 1 72 ? 0.600 7.194 -3.734 1.00 97.00 72 LYS A CA 1
ATOM 603 C C . LYS A 1 72 ? -0.544 6.616 -2.891 1.00 97.00 72 LYS A C 1
ATOM 605 O O . LYS A 1 72 ? -1.085 7.321 -2.045 1.00 97.00 72 LYS A O 1
ATOM 610 N N . SER A 1 73 ? -0.905 5.349 -3.101 1.00 97.25 73 SER A N 1
ATOM 611 C CA . SER A 1 73 ? -1.967 4.682 -2.337 1.00 97.25 73 SER A CA 1
ATOM 612 C C . SER A 1 73 ? -1.532 4.361 -0.902 1.00 97.25 73 SER A C 1
ATOM 614 O O . SER A 1 73 ? -2.328 4.547 0.013 1.00 97.25 73 SER A O 1
ATOM 616 N N . ILE A 1 74 ? -0.263 3.993 -0.684 1.00 98.00 74 ILE A N 1
ATOM 617 C CA . ILE A 1 74 ? 0.330 3.821 0.656 1.00 98.00 74 ILE A CA 1
ATOM 618 C C . ILE A 1 74 ? 0.323 5.152 1.425 1.00 98.00 74 ILE A C 1
ATOM 620 O O . ILE A 1 74 ? -0.176 5.199 2.548 1.00 98.00 74 ILE A O 1
ATOM 624 N N . TYR A 1 75 ? 0.775 6.254 0.814 1.00 98.38 75 TYR A N 1
ATOM 625 C CA . TYR A 1 75 ? 0.713 7.582 1.445 1.00 98.38 75 TYR A CA 1
ATOM 626 C C . TYR A 1 75 ? -0.723 8.022 1.758 1.00 98.38 75 TYR A C 1
ATOM 628 O O . TYR A 1 75 ? -0.975 8.578 2.828 1.00 98.38 75 TYR A O 1
ATOM 636 N N . ALA A 1 76 ? -1.676 7.768 0.857 1.00 98.00 76 ALA A N 1
ATOM 637 C CA . ALA A 1 76 ? -3.084 8.084 1.089 1.00 98.00 76 ALA A CA 1
ATOM 638 C C . ALA A 1 76 ? -3.676 7.257 2.250 1.00 98.00 76 ALA A C 1
ATOM 640 O O . ALA A 1 76 ? -4.407 7.801 3.080 1.00 98.00 76 ALA A O 1
ATOM 641 N N . ALA A 1 77 ? -3.321 5.971 2.355 1.00 97.94 77 ALA A N 1
ATOM 642 C CA . ALA A 1 77 ? -3.701 5.097 3.467 1.00 97.94 77 ALA A CA 1
ATOM 643 C C . ALA A 1 77 ? -3.149 5.608 4.803 1.00 97.94 77 ALA A C 1
ATOM 645 O O . ALA A 1 77 ? -3.906 5.797 5.755 1.00 97.94 77 ALA A O 1
ATOM 646 N N . ALA A 1 78 ? -1.847 5.907 4.835 1.00 98.12 78 ALA A N 1
ATOM 647 C CA . ALA A 1 78 ? -1.135 6.397 6.008 1.00 98.12 78 ALA A CA 1
ATOM 648 C C . ALA A 1 78 ? -1.730 7.715 6.532 1.00 98.12 78 ALA A C 1
ATOM 650 O O . ALA A 1 78 ? -2.129 7.794 7.693 1.00 98.12 78 ALA A O 1
ATOM 651 N N . LYS A 1 79 ? -1.891 8.716 5.654 1.00 98.12 79 LYS A N 1
ATOM 652 C CA . LYS A 1 79 ? -2.470 10.027 5.999 1.00 98.12 79 LYS A CA 1
ATOM 653 C C . LYS A 1 79 ? -3.916 9.935 6.489 1.00 98.12 79 LYS A C 1
ATOM 655 O O . LYS A 1 79 ? -4.291 10.648 7.412 1.00 98.12 79 LYS A O 1
ATOM 660 N N . SER A 1 80 ? -4.726 9.054 5.896 1.00 97.56 80 SER A N 1
ATOM 661 C CA . SER A 1 80 ? -6.140 8.880 6.273 1.00 97.56 80 SER A CA 1
ATOM 662 C C . SER A 1 80 ? -6.383 7.837 7.374 1.00 97.56 80 SER A C 1
ATOM 664 O O . SER A 1 80 ? -7.535 7.608 7.740 1.00 97.56 80 SER A O 1
ATOM 666 N N . LYS A 1 81 ? -5.325 7.207 7.912 1.00 96.75 81 LYS A N 1
ATOM 667 C CA . LYS A 1 81 ? -5.383 6.113 8.905 1.00 96.75 81 LYS A CA 1
ATOM 668 C C . LYS A 1 81 ? -6.260 4.923 8.461 1.00 96.75 81 LYS A C 1
ATOM 670 O O . LYS A 1 81 ? -6.851 4.228 9.291 1.00 96.75 81 LYS A O 1
ATOM 675 N N . LYS A 1 82 ? -6.338 4.681 7.147 1.00 96.50 82 LYS A N 1
ATOM 676 C CA . LYS A 1 82 ? -7.113 3.598 6.513 1.00 96.50 82 LYS A CA 1
ATOM 677 C C . LYS A 1 82 ? -6.238 2.394 6.171 1.00 96.50 82 LYS A C 1
ATOM 679 O O . LYS A 1 82 ? -5.018 2.504 6.067 1.00 96.50 82 LYS A O 1
ATOM 684 N N . ILE A 1 83 ? -6.876 1.245 5.970 1.00 96.75 83 ILE A N 1
ATOM 685 C CA . ILE A 1 83 ? -6.216 0.011 5.530 1.00 96.75 83 ILE A CA 1
ATOM 686 C C . ILE A 1 83 ? -5.960 0.091 4.016 1.00 96.75 83 ILE A C 1
ATOM 688 O O . ILE A 1 83 ? -6.813 0.561 3.256 1.00 96.75 83 ILE A O 1
ATOM 692 N N . PHE A 1 84 ? -4.797 -0.401 3.586 1.00 97.44 84 PHE A N 1
ATOM 693 C CA . PHE A 1 84 ? -4.456 -0.637 2.184 1.00 97.44 84 PHE A CA 1
ATOM 694 C C . PHE A 1 84 ? -3.877 -2.043 2.035 1.00 97.44 84 PHE A C 1
ATOM 696 O O . PHE A 1 84 ? -2.827 -2.346 2.597 1.00 97.44 84 PHE A O 1
ATOM 703 N N . HIS A 1 85 ? -4.568 -2.894 1.280 1.00 95.94 85 HIS A N 1
ATOM 704 C CA . HIS A 1 85 ? -4.197 -4.287 1.053 1.00 95.94 85 HIS A CA 1
ATOM 705 C C . HIS A 1 85 ? -3.585 -4.446 -0.349 1.00 95.94 85 HIS A C 1
ATOM 707 O O . HIS A 1 85 ? -4.298 -4.502 -1.358 1.00 95.94 85 HIS A O 1
ATOM 713 N N . LEU A 1 86 ? -2.251 -4.497 -0.398 1.00 95.19 86 LEU A N 1
ATOM 714 C CA . LEU A 1 86 ? -1.467 -4.864 -1.579 1.00 95.19 86 LEU A CA 1
ATOM 715 C C . LEU A 1 86 ? -1.261 -6.385 -1.592 1.00 95.19 86 LEU A C 1
ATOM 717 O O . LEU A 1 86 ? -0.829 -6.933 -0.582 1.00 95.19 86 LEU A O 1
ATOM 721 N N . TRP A 1 87 ? -1.548 -7.053 -2.709 1.00 93.31 87 TRP A N 1
ATOM 722 C CA . TRP A 1 87 ? -1.451 -8.516 -2.821 1.00 93.31 87 TRP A CA 1
ATOM 723 C C . TRP A 1 87 ? -0.837 -8.969 -4.150 1.00 93.31 87 TRP A C 1
ATOM 725 O O . TRP A 1 87 ? -0.889 -8.246 -5.146 1.00 93.31 87 TRP A O 1
ATOM 735 N N . TRP A 1 88 ? -0.266 -10.172 -4.166 1.00 92.06 88 TRP A N 1
ATOM 736 C CA . TRP A 1 88 ? 0.368 -10.810 -5.326 1.00 92.06 88 TRP A CA 1
ATOM 737 C C . TRP A 1 88 ? 0.314 -12.336 -5.208 1.00 92.06 88 TRP A C 1
ATOM 739 O O . TRP A 1 88 ? -0.006 -12.871 -4.147 1.00 92.06 88 TRP A O 1
ATOM 749 N N . HIS A 1 89 ? 0.675 -13.044 -6.279 1.00 88.00 89 HIS A N 1
ATOM 750 C CA . HIS A 1 89 ? 0.956 -14.479 -6.241 1.00 88.00 89 HIS A CA 1
ATOM 751 C C . HIS A 1 89 ? 2.469 -14.743 -6.364 1.00 88.00 89 HIS A C 1
ATOM 753 O O . HIS A 1 89 ? 3.144 -14.023 -7.102 1.00 88.00 89 HIS A O 1
ATOM 759 N N . PRO A 1 90 ? 3.024 -15.800 -5.735 1.00 84.12 90 PRO A N 1
ATOM 760 C CA . PRO A 1 90 ? 4.453 -16.124 -5.837 1.00 84.12 90 PRO A CA 1
ATOM 761 C C . PRO A 1 90 ? 4.959 -16.281 -7.281 1.00 84.12 90 PRO A C 1
ATOM 763 O O . PRO A 1 90 ? 6.025 -15.780 -7.629 1.00 84.12 90 PRO A O 1
ATOM 766 N N . HIS A 1 91 ? 4.152 -16.876 -8.169 1.00 82.81 91 HIS A N 1
ATOM 767 C CA . HIS A 1 91 ? 4.507 -17.054 -9.582 1.00 82.81 91 HIS A CA 1
ATOM 768 C C . HIS A 1 91 ? 4.689 -15.730 -10.355 1.00 82.81 91 HIS A C 1
ATOM 770 O O . HIS A 1 91 ? 5.257 -15.733 -11.443 1.00 82.81 91 HIS A O 1
ATOM 776 N N . ASN A 1 92 ? 4.241 -14.584 -9.822 1.00 82.94 92 ASN A N 1
ATOM 777 C CA . ASN A 1 92 ? 4.447 -13.273 -10.451 1.00 82.94 92 ASN A CA 1
ATOM 778 C C . ASN A 1 92 ? 5.921 -12.816 -10.435 1.00 82.94 92 ASN A C 1
ATOM 780 O O . ASN A 1 92 ? 6.259 -11.846 -11.119 1.00 82.94 92 ASN A O 1
ATOM 784 N N . PHE A 1 93 ? 6.781 -13.516 -9.687 1.00 78.69 93 PHE A N 1
ATOM 785 C CA . PHE A 1 93 ? 8.187 -13.167 -9.492 1.00 78.69 93 PHE A CA 1
ATOM 786 C C . PHE A 1 93 ? 9.159 -13.985 -10.360 1.00 78.69 93 PHE A C 1
ATOM 788 O O . PHE A 1 93 ? 10.236 -13.498 -10.682 1.00 78.69 93 PHE A O 1
ATOM 795 N N . GLY A 1 94 ? 8.768 -15.185 -10.803 1.00 71.38 94 GLY A N 1
ATOM 796 C CA . GLY A 1 94 ? 9.710 -16.235 -11.223 1.00 71.38 94 GLY A CA 1
ATOM 797 C C . GLY A 1 94 ? 10.515 -16.036 -12.517 1.00 71.38 94 GLY A C 1
ATOM 798 O O . GLY A 1 94 ? 11.387 -16.851 -12.782 1.00 71.38 94 GLY A O 1
ATOM 799 N N . SER A 1 95 ? 10.250 -15.010 -13.333 1.00 72.19 95 SER A N 1
ATOM 800 C CA . SER A 1 95 ? 10.970 -14.785 -14.605 1.00 72.19 95 SER A CA 1
ATOM 801 C C . SER A 1 95 ? 12.029 -13.680 -14.565 1.00 72.19 95 SER A C 1
ATOM 803 O O . SER A 1 95 ? 12.702 -13.459 -15.572 1.00 72.19 95 SER A O 1
ATOM 805 N N . ASP A 1 96 ? 12.114 -12.943 -13.454 1.00 79.25 96 ASP A N 1
ATOM 806 C CA . ASP A 1 96 ? 12.914 -11.717 -13.314 1.00 79.25 96 ASP A CA 1
ATOM 807 C C . ASP A 1 96 ? 13.039 -11.334 -11.822 1.00 79.25 96 ASP A C 1
ATOM 809 O O . ASP A 1 96 ? 12.726 -10.216 -11.409 1.00 79.25 96 ASP A O 1
ATOM 813 N N . SER A 1 97 ? 13.357 -12.317 -10.971 1.00 82.31 97 SER A N 1
ATOM 814 C CA . SER A 1 97 ? 13.188 -12.221 -9.512 1.00 82.31 97 SER A CA 1
ATOM 815 C C . SER A 1 97 ? 13.900 -11.017 -8.890 1.00 82.31 97 SER A C 1
ATOM 817 O O . SER A 1 97 ? 13.327 -10.357 -8.028 1.00 82.31 97 SER A O 1
ATOM 819 N N . GLU A 1 98 ? 15.109 -10.695 -9.348 1.00 84.06 98 GLU A N 1
ATOM 820 C CA . GLU A 1 98 ? 15.921 -9.593 -8.823 1.00 84.06 98 GLU A CA 1
ATOM 821 C C . GLU A 1 98 ? 15.272 -8.224 -9.082 1.00 84.06 98 GLU A C 1
ATOM 823 O O . GLU A 1 98 ? 14.996 -7.482 -8.137 1.00 84.06 98 GLU A O 1
ATOM 828 N N . ALA A 1 99 ? 14.895 -7.920 -10.330 1.00 81.56 99 ALA A N 1
ATOM 829 C CA . ALA A 1 99 ? 14.217 -6.662 -10.646 1.00 81.56 99 ALA A CA 1
ATOM 830 C C . ALA A 1 99 ? 12.830 -6.561 -9.982 1.00 81.56 99 ALA A C 1
ATOM 832 O O . ALA A 1 99 ? 12.377 -5.466 -9.639 1.00 81.56 99 ALA A O 1
ATOM 833 N N . ARG A 1 100 ? 12.141 -7.694 -9.762 1.00 84.31 100 ARG A N 1
ATOM 834 C CA . ARG A 1 100 ? 10.881 -7.725 -8.995 1.00 84.31 100 ARG A CA 1
ATOM 835 C C . ARG A 1 100 ? 11.081 -7.407 -7.517 1.00 84.31 100 ARG A C 1
ATOM 837 O O . ARG A 1 100 ? 10.225 -6.736 -6.941 1.00 84.31 100 ARG A O 1
ATOM 844 N N . LEU A 1 101 ? 12.149 -7.918 -6.906 1.00 87.06 101 LEU A N 1
ATOM 845 C CA . LEU A 1 101 ? 12.472 -7.673 -5.502 1.00 87.06 101 LEU A CA 1
ATOM 846 C C . LEU A 1 101 ? 12.917 -6.224 -5.297 1.00 87.06 101 LEU A C 1
ATOM 848 O O . LEU A 1 101 ? 12.369 -5.566 -4.419 1.00 87.06 101 LEU A O 1
ATOM 852 N N . SER A 1 102 ? 13.770 -5.687 -6.173 1.00 88.25 102 SER A N 1
ATOM 853 C CA . SER A 1 102 ? 14.166 -4.271 -6.151 1.00 88.25 102 SER A CA 1
ATOM 854 C C . SER A 1 102 ? 12.958 -3.316 -6.232 1.00 88.25 102 SER A C 1
ATOM 856 O O . SER A 1 102 ? 12.876 -2.333 -5.494 1.00 88.25 102 SER A O 1
ATOM 858 N N . GLU A 1 103 ? 11.939 -3.632 -7.045 1.00 88.50 103 GLU A N 1
ATOM 859 C CA . GLU A 1 103 ? 10.708 -2.827 -7.075 1.00 88.50 103 GLU A CA 1
ATOM 860 C C . GLU A 1 103 ? 9.916 -2.892 -5.751 1.00 88.50 103 GLU A C 1
ATOM 862 O O . GLU A 1 103 ? 9.367 -1.874 -5.308 1.00 88.50 103 GLU A O 1
ATOM 867 N N . LEU A 1 104 ? 9.854 -4.067 -5.108 1.00 91.31 104 LEU A N 1
ATOM 868 C CA . LEU A 1 104 ? 9.235 -4.221 -3.787 1.00 91.31 104 LEU A CA 1
ATOM 869 C C . LEU A 1 104 ? 10.023 -3.494 -2.692 1.00 91.31 104 LEU A C 1
ATOM 871 O O . LEU A 1 104 ? 9.406 -2.911 -1.801 1.00 91.31 104 LEU A O 1
ATOM 875 N N . GLU A 1 105 ? 11.353 -3.492 -2.749 1.00 93.69 105 GLU A N 1
ATOM 876 C CA . GLU A 1 105 ? 12.210 -2.786 -1.792 1.00 93.69 105 GLU A CA 1
ATOM 877 C C . GLU A 1 105 ? 11.931 -1.283 -1.779 1.00 93.69 105 GLU A C 1
ATOM 879 O O . GLU A 1 105 ? 11.781 -0.703 -0.703 1.00 93.69 105 GLU A O 1
ATOM 884 N N . GLU A 1 106 ? 11.741 -0.666 -2.946 1.00 94.62 106 GLU A N 1
ATOM 885 C CA . GLU A 1 106 ? 11.353 0.745 -3.063 1.00 94.62 106 GLU A CA 1
ATOM 886 C C . GLU A 1 106 ? 9.942 1.009 -2.492 1.00 94.62 106 GLU A C 1
ATOM 888 O O . GLU A 1 106 ? 9.695 1.995 -1.786 1.00 94.62 106 GLU A O 1
ATOM 893 N N . ILE A 1 107 ? 9.000 0.079 -2.697 1.00 95.88 107 ILE A N 1
ATOM 894 C CA . ILE A 1 107 ? 7.675 0.132 -2.054 1.00 95.88 107 ILE A CA 1
ATOM 895 C C . ILE A 1 107 ? 7.817 0.023 -0.521 1.00 95.88 107 ILE A C 1
ATOM 897 O O . ILE A 1 107 ? 7.159 0.764 0.221 1.00 95.88 107 ILE A O 1
ATOM 901 N N . PHE A 1 108 ? 8.703 -0.845 -0.024 1.00 96.25 108 PHE A N 1
ATOM 902 C CA . PHE A 1 108 ? 8.986 -1.001 1.404 1.00 96.25 108 PHE A CA 1
ATOM 903 C C . PHE A 1 108 ? 9.741 0.194 2.001 1.00 96.25 108 PHE A C 1
ATOM 905 O O . PHE A 1 108 ? 9.496 0.537 3.160 1.00 96.25 108 PHE A O 1
ATOM 912 N N . TYR A 1 109 ? 10.597 0.872 1.238 1.00 97.94 109 TYR A N 1
ATOM 913 C CA . TYR A 1 109 ? 11.233 2.131 1.629 1.00 97.94 109 TYR A CA 1
ATOM 914 C C . TYR A 1 109 ? 10.173 3.214 1.887 1.00 97.94 109 TYR A C 1
ATOM 916 O O . TYR A 1 109 ? 10.136 3.814 2.969 1.00 97.94 109 TYR A O 1
ATOM 924 N N . HIS A 1 110 ? 9.223 3.392 0.966 1.00 98.06 110 HIS A N 1
ATOM 925 C CA . HIS A 1 110 ? 8.103 4.316 1.165 1.00 98.06 110 HIS A CA 1
ATOM 926 C C . HIS A 1 110 ? 7.163 3.905 2.310 1.00 98.06 110 HIS A C 1
ATOM 928 O O . HIS A 1 110 ? 6.710 4.771 3.066 1.00 98.06 110 HIS A O 1
ATOM 934 N N . PHE A 1 111 ? 6.917 2.607 2.511 1.00 98.19 111 PHE A N 1
ATOM 935 C CA . PHE A 1 111 ? 6.202 2.119 3.695 1.00 98.19 111 PHE A CA 1
ATOM 936 C C . PHE A 1 111 ? 6.951 2.450 4.999 1.00 98.19 111 PHE A C 1
ATOM 938 O O . PHE A 1 111 ? 6.333 2.965 5.930 1.00 98.19 111 PHE A O 1
ATOM 945 N N . LYS A 1 112 ? 8.274 2.234 5.076 1.00 98.38 112 LYS A N 1
ATOM 946 C CA . LYS A 1 112 ? 9.097 2.587 6.253 1.00 98.38 112 LYS A CA 1
ATOM 947 C C . LYS A 1 112 ? 9.004 4.083 6.574 1.00 98.38 112 LYS A C 1
ATOM 949 O O . LYS A 1 112 ? 8.868 4.441 7.745 1.00 98.38 112 LYS A O 1
ATOM 954 N N . ARG A 1 113 ? 8.992 4.953 5.554 1.00 98.31 113 ARG A N 1
ATOM 955 C CA . ARG A 1 113 ? 8.733 6.396 5.724 1.00 98.31 113 ARG A CA 1
ATOM 956 C C . ARG A 1 113 ? 7.341 6.652 6.303 1.00 98.31 113 ARG A C 1
ATOM 958 O O . ARG A 1 113 ? 7.235 7.320 7.325 1.00 98.31 113 ARG A O 1
ATOM 965 N N . CYS A 1 114 ? 6.295 6.046 5.740 1.00 98.50 114 CYS A N 1
ATOM 966 C CA . CYS A 1 114 ? 4.924 6.186 6.247 1.00 98.50 114 CYS A CA 1
ATOM 967 C C . CYS A 1 114 ? 4.736 5.636 7.674 1.00 98.50 114 CYS A C 1
ATOM 969 O O . CYS A 1 114 ? 3.950 6.186 8.448 1.00 98.50 114 CYS A O 1
ATOM 971 N N . LYS A 1 115 ? 5.475 4.585 8.050 1.00 98.31 115 LYS A N 1
ATOM 972 C CA . LYS A 1 115 ? 5.534 4.058 9.420 1.00 98.31 115 LYS A CA 1
ATOM 973 C C . LYS A 1 115 ? 6.133 5.079 10.389 1.00 98.31 115 LYS A C 1
ATOM 975 O O . LYS A 1 115 ? 5.561 5.285 11.455 1.00 98.31 115 LYS A O 1
ATOM 980 N N . LYS A 1 116 ? 7.242 5.731 10.018 1.00 98.31 116 LYS A N 1
ATOM 981 C CA . LYS A 1 116 ? 7.900 6.763 10.841 1.00 98.31 116 LYS A CA 1
ATOM 982 C C . LYS A 1 116 ? 7.072 8.052 10.945 1.00 98.31 116 LYS A C 1
ATOM 984 O O . LYS A 1 116 ? 6.985 8.623 12.021 1.00 98.31 116 LYS A O 1
ATOM 989 N N . GLU A 1 117 ? 6.492 8.504 9.836 1.00 98.25 117 GLU A N 1
ATOM 990 C CA . GLU A 1 117 ? 5.856 9.826 9.709 1.00 98.25 117 GLU A CA 1
ATOM 991 C C . GLU A 1 117 ? 4.380 9.840 10.149 1.00 98.25 117 GLU A C 1
ATOM 993 O O . GLU A 1 117 ? 3.932 10.798 10.769 1.00 98.25 117 GLU A O 1
ATOM 998 N N . TYR A 1 118 ? 3.627 8.768 9.872 1.00 98.12 118 TYR A N 1
ATOM 999 C CA . TYR A 1 118 ? 2.178 8.692 10.130 1.00 98.12 118 TYR A CA 1
ATOM 1000 C C . TYR A 1 118 ? 1.772 7.530 11.054 1.00 98.12 118 TYR A C 1
ATOM 1002 O O . TYR A 1 118 ? 0.581 7.301 11.272 1.00 98.12 118 TYR A O 1
ATOM 1010 N N . GLY A 1 119 ? 2.731 6.755 11.574 1.00 97.88 119 GLY A N 1
ATOM 1011 C CA . GLY A 1 119 ? 2.456 5.596 12.430 1.00 97.88 119 GLY A CA 1
ATOM 1012 C C . GLY A 1 119 ? 1.844 4.393 11.699 1.00 97.88 119 GLY A C 1
ATOM 1013 O O . GLY A 1 119 ? 1.225 3.540 12.340 1.00 97.88 119 GLY A O 1
ATOM 1014 N N . MET A 1 120 ? 1.983 4.309 10.368 1.00 97.75 120 MET A N 1
ATOM 1015 C CA . MET A 1 120 ? 1.447 3.197 9.572 1.00 97.75 120 MET A CA 1
ATOM 1016 C C . MET A 1 120 ? 2.036 1.847 10.021 1.00 97.75 120 MET A C 1
ATOM 1018 O O 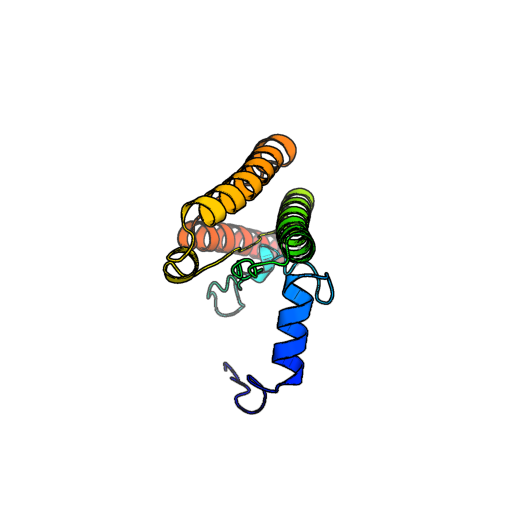. MET A 1 120 ? 3.248 1.706 10.187 1.00 97.75 120 MET A O 1
ATOM 1022 N N . LYS A 1 121 ? 1.183 0.832 10.191 1.00 97.31 121 LYS A N 1
ATOM 1023 C CA . LYS A 1 121 ? 1.583 -0.524 10.597 1.00 97.31 121 LYS A CA 1
ATOM 1024 C C . LYS A 1 121 ? 1.438 -1.504 9.433 1.00 97.31 121 LYS A C 1
ATOM 1026 O O . LYS A 1 121 ? 0.530 -1.361 8.621 1.00 97.31 121 LYS A O 1
ATOM 1031 N N . SER A 1 122 ? 2.327 -2.495 9.386 1.00 96.94 122 SER A N 1
ATOM 1032 C CA . SER A 1 122 ? 2.095 -3.738 8.646 1.00 96.94 122 SER A CA 1
ATOM 1033 C C . SER A 1 122 ? 1.482 -4.723 9.630 1.00 96.94 122 SER A C 1
ATOM 1035 O O . SER A 1 122 ? 1.955 -4.794 10.766 1.00 96.94 122 SER A O 1
ATOM 1037 N N . ILE A 1 123 ? 0.420 -5.403 9.213 1.00 95.44 123 ILE A N 1
ATOM 1038 C CA . ILE A 1 123 ? -0.352 -6.356 10.011 1.00 95.44 123 ILE A CA 1
ATOM 1039 C C . ILE A 1 123 ? -0.853 -7.476 9.099 1.00 95.44 123 ILE A C 1
ATOM 1041 O O . ILE A 1 123 ? -1.068 -7.261 7.903 1.00 95.44 123 ILE A O 1
ATOM 1045 N N . ASN A 1 124 ? -1.049 -8.662 9.657 1.00 95.06 124 ASN A N 1
ATOM 1046 C CA . ASN A 1 124 ? -1.632 -9.799 8.958 1.00 95.06 124 ASN A CA 1
ATOM 1047 C C . ASN A 1 124 ? -3.178 -9.772 9.007 1.00 95.06 124 ASN A C 1
ATOM 1049 O O . ASN A 1 124 ? -3.803 -8.922 9.650 1.00 95.06 124 ASN A O 1
ATOM 1053 N N . MET A 1 125 ? -3.819 -10.710 8.306 1.00 92.25 125 MET A N 1
ATOM 1054 C CA . MET A 1 125 ? -5.285 -10.771 8.199 1.00 92.25 125 MET A CA 1
ATOM 1055 C C . MET A 1 125 ? -5.986 -11.074 9.535 1.00 92.25 125 MET A C 1
ATOM 1057 O O . MET A 1 125 ? -7.078 -10.560 9.776 1.00 92.25 125 MET A O 1
ATOM 1061 N N . ILE A 1 126 ? -5.361 -11.861 10.419 1.00 94.00 126 ILE A N 1
ATOM 1062 C CA . ILE A 1 126 ? -5.902 -12.205 11.744 1.00 94.00 126 ILE A CA 1
ATOM 1063 C C . ILE A 1 126 ? -5.866 -10.970 12.649 1.00 94.00 126 ILE A C 1
ATOM 1065 O O . ILE A 1 126 ? -6.893 -10.592 13.213 1.00 94.00 126 ILE A O 1
ATOM 1069 N N . GLU A 1 127 ? -4.721 -10.288 12.710 1.00 95.44 127 GLU A N 1
ATOM 1070 C CA . GLU A 1 127 ? -4.548 -9.022 13.439 1.00 95.44 127 GLU A CA 1
ATOM 1071 C C . GLU A 1 127 ? -5.525 -7.949 12.938 1.00 95.44 127 GLU A C 1
ATOM 1073 O O . GLU A 1 127 ? -6.142 -7.238 13.732 1.00 95.44 127 GLU A O 1
ATOM 1078 N N . THR A 1 128 ? -5.723 -7.860 11.618 1.00 94.62 128 THR A N 1
ATOM 1079 C CA . THR A 1 128 ? -6.693 -6.933 11.012 1.00 94.62 128 THR A CA 1
ATOM 1080 C C . THR A 1 128 ? -8.117 -7.232 11.485 1.00 94.62 128 THR A C 1
ATOM 1082 O O . THR A 1 128 ? -8.837 -6.311 11.875 1.00 94.62 128 THR A O 1
ATOM 1085 N N . ALA A 1 129 ? -8.519 -8.506 11.519 1.00 92.62 129 ALA A N 1
ATOM 1086 C CA . ALA A 1 129 ? -9.844 -8.914 11.985 1.00 92.62 129 ALA A CA 1
ATOM 1087 C C . ALA A 1 129 ? -10.051 -8.684 13.495 1.00 92.62 129 ALA A C 1
ATOM 1089 O O . ALA A 1 129 ? -11.134 -8.266 13.909 1.00 92.62 129 ALA A O 1
ATOM 1090 N N . GLN A 1 130 ? -9.023 -8.915 14.316 1.00 93.12 130 GLN A N 1
ATOM 1091 C CA . GLN A 1 130 ? -9.043 -8.638 15.759 1.00 93.12 130 GLN A CA 1
ATOM 1092 C C . GLN A 1 130 ? -9.179 -7.133 16.044 1.00 93.12 130 GLN A C 1
ATOM 1094 O O . GLN A 1 130 ? -10.070 -6.718 16.787 1.00 93.12 130 GLN A O 1
ATOM 1099 N N . LEU A 1 131 ? -8.356 -6.301 15.394 1.00 93.56 131 LEU A N 1
ATOM 1100 C CA . LEU A 1 131 ? -8.426 -4.839 15.503 1.00 93.56 131 LEU A CA 1
ATOM 1101 C C . LEU A 1 131 ? -9.759 -4.279 14.979 1.00 93.56 131 LEU A C 1
ATOM 1103 O O . LEU A 1 131 ? -10.271 -3.304 15.531 1.00 93.56 131 LEU A O 1
ATOM 1107 N N . GLY A 1 132 ? -10.329 -4.899 13.941 1.00 92.19 132 GLY A N 1
ATOM 1108 C CA . GLY A 1 132 ? -11.659 -4.586 13.419 1.00 92.19 132 GLY A CA 1
ATOM 1109 C C . GLY A 1 132 ? -12.768 -4.829 14.436 1.00 92.19 132 GLY A C 1
ATOM 1110 O O . GLY A 1 132 ? -13.528 -3.907 14.730 1.00 92.19 132 GLY A O 1
ATOM 1111 N N . ARG A 1 133 ? -12.828 -6.040 15.011 1.00 90.75 133 ARG A N 1
ATOM 1112 C CA . ARG A 1 133 ? -13.823 -6.408 16.034 1.00 90.75 133 ARG A CA 1
ATOM 1113 C C . ARG A 1 133 ? -13.774 -5.480 17.240 1.00 90.75 133 ARG A C 1
ATOM 1115 O O . ARG A 1 133 ? -14.782 -4.851 17.544 1.00 90.75 133 ARG A O 1
ATOM 1122 N N . SER A 1 134 ? -12.585 -5.274 17.807 1.00 89.75 134 SER A N 1
ATOM 1123 C CA . SER A 1 134 ? -12.394 -4.361 18.939 1.00 89.75 134 SER A CA 1
ATOM 1124 C C . SER A 1 134 ? -12.936 -2.954 18.642 1.00 89.75 134 SER A C 1
ATOM 1126 O O . SER A 1 134 ? -13.696 -2.397 19.433 1.00 89.75 134 SER A O 1
ATOM 1128 N N . LYS A 1 135 ? -12.631 -2.377 17.470 1.00 87.00 135 LYS A N 1
ATOM 1129 C CA . LYS A 1 135 ? -13.141 -1.047 17.081 1.00 87.00 135 LYS A CA 1
ATOM 1130 C C . LYS A 1 135 ? -14.658 -1.010 16.880 1.00 87.00 135 LYS A C 1
ATOM 1132 O O . LYS A 1 135 ? -15.284 -0.002 17.203 1.00 87.00 135 LYS A O 1
ATOM 1137 N N . TRP A 1 136 ? -15.238 -2.081 16.349 1.00 85.88 136 TRP A N 1
ATOM 1138 C CA . TRP A 1 136 ? -16.677 -2.205 16.120 1.00 85.88 136 TRP A CA 1
ATOM 1139 C C . TRP A 1 136 ? -17.457 -2.335 17.437 1.00 85.88 136 TRP A C 1
ATOM 1141 O O . TRP A 1 136 ? -18.453 -1.634 17.623 1.00 85.88 136 TRP A O 1
ATOM 1151 N N . GLU A 1 137 ? -16.963 -3.131 18.386 1.00 85.12 137 GLU A N 1
ATOM 1152 C CA . GLU A 1 137 ? -17.541 -3.299 19.730 1.00 85.12 137 GLU A CA 1
ATOM 1153 C C . GLU A 1 137 ? -17.604 -1.964 20.486 1.00 85.12 137 GLU A C 1
ATOM 1155 O O . GLU A 1 137 ? -18.682 -1.549 20.919 1.00 85.12 137 GLU A O 1
ATOM 1160 N N . HIS A 1 138 ? -16.488 -1.224 20.534 1.00 82.12 138 HIS A N 1
ATOM 1161 C CA . HIS A 1 138 ? -16.444 0.107 21.153 1.00 82.12 138 HIS A CA 1
ATOM 1162 C C . HIS A 1 138 ? -17.426 1.092 20.489 1.00 82.12 138 HIS A C 1
ATOM 1164 O O . HIS A 1 138 ? -18.048 1.912 21.171 1.00 82.12 138 HIS A O 1
ATOM 1170 N N . SER A 1 139 ? -17.602 1.013 19.161 1.00 79.19 139 SER A N 1
ATOM 1171 C CA . SER A 1 139 ? -18.540 1.888 18.444 1.00 79.19 139 SER A CA 1
ATOM 1172 C C . SER A 1 139 ? -19.999 1.632 18.837 1.00 79.19 139 SER A C 1
ATOM 1174 O O . SER A 1 139 ? -20.724 2.588 19.105 1.00 79.19 139 SER A O 1
ATOM 1176 N N . LYS A 1 140 ? -20.403 0.362 18.991 1.00 73.62 140 LYS A N 1
ATOM 1177 C CA . LYS A 1 140 ? -21.750 -0.006 19.456 1.00 73.62 140 LYS A CA 1
ATOM 1178 C C . LYS A 1 140 ? -22.031 0.485 20.872 1.00 73.62 140 LYS A C 1
ATOM 1180 O O . LYS A 1 140 ? -23.099 1.039 21.122 1.00 73.62 140 LYS A O 1
ATOM 1185 N N . GLN A 1 141 ? -21.072 0.313 21.781 1.00 69.12 141 GLN A N 1
ATOM 1186 C CA . GLN A 1 141 ? -21.219 0.746 23.171 1.00 69.12 141 GLN A CA 1
ATOM 1187 C C . GLN A 1 141 ? -21.358 2.275 23.274 1.00 69.12 141 GLN A C 1
ATOM 1189 O O . GLN A 1 141 ? -22.165 2.768 24.055 1.00 69.12 141 GLN A O 1
ATOM 1194 N N . THR A 1 142 ? -20.648 3.022 22.420 1.00 65.00 142 THR A N 1
ATOM 1195 C CA . THR A 1 142 ? -20.758 4.491 22.343 1.00 65.00 142 THR A CA 1
ATOM 1196 C C . THR A 1 142 ? -22.122 4.951 21.812 1.00 65.00 142 THR A C 1
ATOM 1198 O O . THR A 1 142 ? -22.659 5.942 22.302 1.00 65.00 142 THR A O 1
ATOM 1201 N N . SER A 1 143 ? -22.704 4.244 20.835 1.00 62.66 143 SER A N 1
ATOM 1202 C CA . SER A 1 143 ? -24.049 4.553 20.324 1.00 62.66 143 SER A CA 1
ATOM 1203 C C . SER A 1 143 ? -25.136 4.332 21.379 1.00 62.66 143 SER A C 1
ATOM 1205 O O . SER A 1 143 ? -25.970 5.208 21.573 1.00 62.66 143 SER A O 1
ATOM 1207 N N . PHE A 1 144 ? -25.078 3.220 22.119 1.00 56.47 144 PHE A N 1
ATOM 1208 C CA . PHE A 1 144 ? -26.087 2.864 23.128 1.00 56.47 144 PHE A CA 1
ATOM 1209 C C . PHE A 1 144 ? -26.150 3.842 24.320 1.00 56.47 144 PHE A C 1
ATOM 1211 O O . PHE A 1 144 ? -27.169 3.937 24.997 1.00 56.47 144 PHE A O 1
ATOM 1218 N N . VAL A 1 145 ? -25.066 4.583 24.579 1.00 57.12 145 VAL A N 1
ATOM 1219 C CA . VAL A 1 145 ? -25.003 5.620 25.628 1.00 57.12 145 VAL A CA 1
ATOM 1220 C C . VAL A 1 145 ? -25.582 6.965 25.160 1.00 57.12 145 VAL A C 1
ATOM 1222 O O . VAL A 1 145 ? -25.918 7.790 25.998 1.00 57.12 145 VAL A O 1
ATOM 1225 N N . LYS A 1 146 ? -25.733 7.199 23.848 1.00 50.50 146 LYS A N 1
ATOM 1226 C CA . LYS A 1 146 ? -26.324 8.436 23.295 1.00 50.50 146 LYS A CA 1
ATOM 1227 C C . LYS A 1 146 ? -27.846 8.394 23.121 1.00 50.50 146 LYS A C 1
ATOM 1229 O O . LYS A 1 146 ? -28.432 9.409 22.761 1.00 50.50 146 LYS A O 1
ATOM 1234 N N . GLU A 1 147 ? -28.462 7.237 23.338 1.00 49.62 147 GLU A N 1
ATOM 1235 C CA . GLU A 1 147 ? -29.914 7.017 23.249 1.00 49.62 147 GLU A CA 1
ATOM 1236 C C . GLU A 1 147 ? -30.566 6.953 24.650 1.00 49.62 147 GLU A C 1
ATOM 1238 O O . GLU A 1 147 ? -31.637 6.372 24.825 1.00 49.62 147 GLU A O 1
ATOM 1243 N N . ARG A 1 148 ? -29.899 7.540 25.654 1.00 42.72 148 ARG A N 1
ATOM 1244 C CA . ARG A 1 148 ? -30.355 7.741 27.036 1.00 42.72 148 ARG A CA 1
ATOM 1245 C C . ARG A 1 148 ? -30.059 9.170 27.481 1.00 42.72 148 ARG A C 1
ATOM 1247 O O . ARG A 1 148 ? -30.832 9.652 28.331 1.00 42.72 148 ARG A O 1
#

Sequence (148 aa):
MYRVNIDNYNAPYKRIFRLIDSYVNLSGHHLISWQNIIEHSGLCNVPSSRFYRPPVKGLSLLNHYRQKRIIKSIYAAAKSKKIFHLWWHPHNFGSDSEARLSELEEIFYHFKRCKKEYGMKSINMIETAQLGRSKWEHSKQTSFVKER

Radius of gyration: 18.16 Å; chains: 1; bounding box: 46×27×50 Å

pLDDT: mean 85.76, std 14.65, range [30.98, 98.5]

Secondary structure (DSSP, 8-state):
-----GGGSS-HHHHHHHHHHHHS-SS----B-TTSSB-TTS-B-----EE-PPPPTT-HHHHHHHHHHHHHHHHHHHHHT-B--EE--GGGSTTSHHHHHHHHHHHHHHHHHHHHHH------HHHHHHHHHHHHHHHHHHHHHTT-

Organism: NCBI:txid273032